Protein AF-X1T712-F1 (afdb_monomer_lite)

Foldseek 3Di:
DDDDDDDDDDDDDDDDDDDVVQVVQVVCCVVPVDDHPDDPVCVVQVVQVVLQVVLCVVVVHHADPNHDPVSSVVVVVVCVVVDDDDPDDPPPPDDDPPD

Radius of gyration: 21.57 Å; chains: 1; bounding box: 37×55×54 Å

Organism: NCBI:txid412755

pLDDT: mean 90.71, std 8.73, range [56.56, 98.44]

Structure (mmCIF, N/CA/C/O backbone):
data_AF-X1T712-F1
#
_entry.id   AF-X1T712-F1
#
loop_
_atom_site.group_PDB
_atom_site.id
_atom_site.type_symbol
_atom_site.label_atom_id
_atom_site.label_alt_id
_atom_site.label_comp_id
_atom_site.label_asym_id
_atom_site.label_entity_id
_atom_site.label_seq_id
_atom_site.pdbx_PDB_ins_code
_atom_site.Cartn_x
_atom_site.Cartn_y
_atom_site.Cartn_z
_atom_site.occupancy
_atom_site.B_iso_or_equiv
_atom_site.auth_seq_id
_atom_site.auth_comp_id
_atom_site.auth_asym_id
_atom_site.auth_atom_id
_atom_site.pdbx_PDB_model_num
ATOM 1 N N . ALA A 1 1 ? -7.169 -9.043 -30.032 1.00 56.56 1 ALA A N 1
ATOM 2 C CA . ALA A 1 1 ? -7.523 -10.245 -29.261 1.00 56.56 1 ALA A CA 1
ATOM 3 C C . ALA A 1 1 ? -7.889 -9.785 -27.862 1.00 56.56 1 ALA A C 1
ATOM 5 O O . ALA A 1 1 ? -7.151 -8.970 -27.319 1.00 56.56 1 ALA A O 1
ATOM 6 N N . SER A 1 2 ? -9.036 -10.203 -27.335 1.00 63.62 2 SER A N 1
ATOM 7 C CA . SER A 1 2 ? -9.348 -10.002 -25.916 1.00 63.62 2 SER A CA 1
ATOM 8 C C . SER A 1 2 ? -8.556 -11.030 -25.098 1.00 63.62 2 SER A C 1
ATOM 10 O O . SER A 1 2 ? -8.338 -12.128 -25.614 1.00 63.62 2 SER A O 1
ATOM 12 N N . PRO A 1 3 ? -8.080 -10.692 -23.890 1.00 78.50 3 PRO A N 1
ATOM 13 C CA . PRO A 1 3 ? -7.415 -11.662 -23.024 1.00 78.50 3 PRO A CA 1
ATOM 14 C C . PRO A 1 3 ? -8.372 -12.804 -22.652 1.00 78.50 3 PRO A C 1
ATOM 16 O O . PRO A 1 3 ? -9.584 -12.595 -22.581 1.00 78.50 3 PRO A O 1
ATOM 19 N N . GLU A 1 4 ? -7.828 -14.002 -22.435 1.00 86.56 4 GLU A N 1
ATOM 20 C CA . GLU A 1 4 ? -8.582 -15.115 -21.849 1.00 86.56 4 GLU A CA 1
ATOM 21 C C . GLU A 1 4 ? -8.988 -14.753 -20.412 1.00 86.56 4 GLU A C 1
ATOM 23 O O . GLU A 1 4 ? -8.193 -14.185 -19.662 1.00 86.56 4 GLU A O 1
ATOM 28 N N . VAL A 1 5 ? -10.239 -15.043 -20.048 1.00 87.25 5 VAL A N 1
ATOM 29 C CA . VAL A 1 5 ? -10.815 -14.753 -18.728 1.00 87.25 5 VAL A CA 1
ATOM 30 C C . VAL A 1 5 ? -11.201 -16.077 -18.081 1.00 87.25 5 VAL A C 1
ATOM 32 O O . VAL A 1 5 ? -11.893 -16.882 -18.702 1.00 87.25 5 VAL A O 1
ATOM 35 N N . VAL A 1 6 ? -10.759 -16.286 -16.843 1.00 89.38 6 VAL A N 1
ATOM 36 C CA . VAL A 1 6 ? -11.169 -17.408 -15.993 1.00 89.38 6 VAL A CA 1
ATOM 37 C C . VAL A 1 6 ? -11.988 -16.824 -14.847 1.00 89.38 6 VAL A C 1
ATOM 39 O O . VAL A 1 6 ? -11.508 -15.938 -14.142 1.00 89.38 6 VAL A O 1
ATOM 42 N N . GLU A 1 7 ? -13.234 -17.272 -14.704 1.00 88.00 7 GLU A N 1
ATOM 43 C CA . GLU A 1 7 ? -14.105 -16.875 -13.596 1.00 88.00 7 GLU A CA 1
ATOM 44 C C . GLU A 1 7 ? -13.898 -17.838 -12.422 1.00 88.00 7 GLU A C 1
ATOM 46 O O . GLU A 1 7 ? -14.053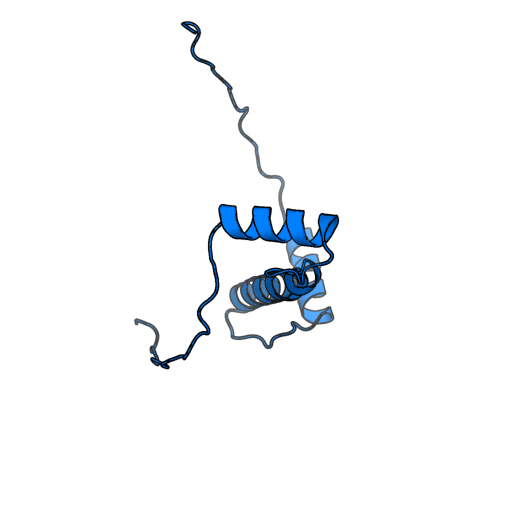 -19.049 -12.571 1.00 88.00 7 GLU A O 1
ATOM 51 N N . GLU A 1 8 ? -13.553 -17.293 -11.258 1.00 89.75 8 GLU A N 1
ATOM 52 C CA . GLU A 1 8 ? -13.485 -18.023 -9.992 1.00 89.75 8 GLU A CA 1
ATOM 53 C C . GLU A 1 8 ? -14.454 -17.380 -8.997 1.00 89.75 8 GLU A C 1
ATOM 55 O O . GLU A 1 8 ? -14.446 -16.162 -8.799 1.00 89.75 8 GLU A O 1
ATOM 60 N N . GLU A 1 9 ? -15.310 -18.196 -8.383 1.00 88.50 9 GLU A N 1
ATOM 61 C CA . GLU A 1 9 ? -16.250 -17.738 -7.362 1.00 88.50 9 GLU A CA 1
ATOM 62 C C . GLU A 1 9 ? -15.553 -17.725 -5.996 1.00 88.50 9 GLU A C 1
ATOM 64 O O . GLU A 1 9 ? -15.023 -18.739 -5.541 1.00 88.50 9 GLU A O 1
ATOM 69 N N . LEU A 1 10 ? -15.524 -16.554 -5.356 1.00 87.50 10 LEU A N 1
ATOM 70 C CA . LEU A 1 10 ? -14.871 -16.340 -4.066 1.00 87.50 10 LEU A CA 1
ATOM 71 C C . LEU A 1 10 ? -15.916 -16.032 -2.996 1.00 87.50 10 LEU A C 1
ATOM 73 O O . LEU A 1 10 ? -16.642 -15.039 -3.087 1.00 87.50 10 LEU A O 1
ATOM 77 N N . GLU A 1 11 ? -15.949 -16.845 -1.943 1.00 88.94 11 GLU A N 1
ATOM 78 C CA . GLU A 1 11 ? -16.727 -16.542 -0.745 1.00 88.94 11 GLU A CA 1
ATOM 79 C C . GLU A 1 11 ? -15.978 -15.509 0.102 1.00 88.94 11 GLU A C 1
ATOM 81 O O . GLU A 1 11 ? -14.981 -15.811 0.759 1.00 88.94 11 GLU A O 1
ATOM 86 N N . LEU A 1 12 ? -16.449 -14.261 0.073 1.00 83.19 12 LEU A N 1
ATOM 87 C CA . LEU A 1 12 ? -15.888 -13.182 0.881 1.00 83.19 12 LEU A CA 1
ATOM 88 C C . LEU A 1 12 ? -16.680 -13.027 2.187 1.00 83.19 12 LEU A C 1
ATOM 90 O O . LEU A 1 12 ? -17.916 -13.030 2.152 1.00 83.19 12 LEU A O 1
ATOM 94 N N . PRO A 1 13 ? -16.015 -12.833 3.340 1.00 83.44 13 PRO A N 1
ATOM 95 C CA . PRO A 1 13 ? -16.725 -12.563 4.580 1.00 83.44 13 PRO A CA 1
ATOM 96 C C . PRO A 1 13 ? -17.465 -11.221 4.489 1.00 83.44 13 PRO A C 1
ATOM 98 O O . PRO A 1 13 ? -16.975 -10.257 3.896 1.00 83.44 13 PRO A O 1
ATOM 101 N N . GLN A 1 14 ? -18.648 -11.138 5.103 1.00 81.19 14 GLN A N 1
ATOM 102 C CA . GLN A 1 14 ? -19.347 -9.863 5.243 1.00 81.19 14 GLN A CA 1
ATOM 103 C C . GLN A 1 14 ? -18.712 -9.026 6.352 1.00 81.19 14 GLN A C 1
ATOM 105 O O . GLN A 1 14 ? -18.656 -9.446 7.506 1.00 81.19 14 GLN A O 1
ATOM 110 N N . TYR A 1 15 ? -18.314 -7.808 5.998 1.00 76.94 15 TYR A N 1
ATOM 111 C CA . TYR A 1 15 ? -17.822 -6.804 6.935 1.00 76.94 15 TYR A CA 1
ATOM 112 C C . TYR A 1 15 ? -18.691 -5.548 6.886 1.00 76.94 15 TYR A C 1
ATOM 114 O O . TYR A 1 15 ? -19.316 -5.241 5.867 1.00 76.94 15 TYR A O 1
ATOM 122 N N . GLU A 1 16 ? -18.711 -4.790 7.982 1.00 82.06 16 GLU A N 1
ATOM 123 C CA . GLU A 1 16 ? -19.200 -3.413 7.950 1.00 82.06 16 GLU A CA 1
ATOM 124 C C . GLU A 1 16 ? -18.270 -2.582 7.055 1.00 82.06 16 GLU A C 1
ATOM 126 O O . GLU A 1 16 ? -17.054 -2.569 7.246 1.00 82.06 16 GLU A O 1
ATOM 131 N N . THR A 1 17 ? -18.826 -1.904 6.049 1.00 82.75 17 THR A N 1
ATOM 132 C CA . THR A 1 17 ? -18.037 -1.183 5.041 1.00 82.75 17 THR A CA 1
ATOM 133 C C . THR A 1 17 ? -18.317 0.317 5.031 1.00 82.75 17 THR A C 1
ATOM 135 O O . THR A 1 17 ? -19.315 0.815 5.557 1.00 82.75 17 THR A O 1
ATOM 138 N N . GLY A 1 18 ? -17.411 1.058 4.393 1.00 91.38 18 GLY A N 1
ATOM 139 C CA . GLY A 1 18 ? -17.537 2.493 4.167 1.00 91.38 18 GLY A CA 1
ATOM 140 C C . GLY A 1 18 ? -16.863 3.357 5.233 1.00 91.38 18 GLY A C 1
ATOM 141 O O . GLY A 1 18 ? -16.552 2.928 6.343 1.00 91.38 18 GLY A O 1
ATOM 142 N N . HIS A 1 19 ? -16.633 4.625 4.882 1.00 94.62 19 HIS A N 1
ATOM 143 C CA . HIS A 1 19 ? -15.841 5.544 5.706 1.00 94.62 19 HIS A CA 1
ATOM 144 C C . HIS A 1 19 ? -16.407 5.746 7.116 1.00 94.62 19 HIS A C 1
ATOM 146 O O . HIS A 1 19 ? -15.641 5.866 8.067 1.00 94.62 19 HIS A O 1
ATOM 152 N N . LYS A 1 20 ? -17.738 5.765 7.263 1.00 95.81 20 LYS A N 1
ATOM 153 C CA . LYS A 1 20 ? -18.408 5.969 8.554 1.00 95.81 20 LYS A CA 1
ATOM 154 C C . LYS A 1 20 ? -18.018 4.897 9.573 1.00 95.81 20 LYS A C 1
ATOM 156 O O . LYS A 1 20 ? -17.651 5.245 10.693 1.00 95.81 20 LYS A O 1
ATOM 161 N N . GLU A 1 21 ? -18.088 3.625 9.186 1.00 94.94 21 GLU A N 1
ATOM 162 C CA . GLU A 1 21 ? -17.829 2.519 10.112 1.00 94.94 21 GLU A CA 1
ATOM 163 C C . GLU A 1 21 ? -16.332 2.380 10.413 1.00 94.94 21 GLU A C 1
ATOM 165 O O . GLU A 1 21 ? -15.968 2.218 11.576 1.00 94.94 21 GLU A O 1
ATOM 170 N N . ILE A 1 22 ? -15.449 2.611 9.431 1.00 94.44 22 ILE A N 1
ATOM 171 C CA . ILE A 1 22 ? -13.993 2.651 9.664 1.00 94.44 22 ILE A CA 1
ATOM 172 C C . ILE A 1 22 ? -13.606 3.762 10.652 1.00 94.44 22 ILE A C 1
ATOM 174 O O . ILE A 1 22 ? -12.878 3.513 11.610 1.00 94.44 22 ILE A O 1
ATOM 178 N N . ILE A 1 23 ? -14.118 4.986 10.473 1.00 96.00 23 ILE A N 1
ATOM 179 C CA . ILE A 1 23 ? -13.813 6.119 11.369 1.00 96.00 23 ILE A CA 1
ATOM 180 C C . ILE A 1 23 ? -14.349 5.858 12.785 1.00 96.00 23 ILE A C 1
ATOM 182 O O . ILE A 1 23 ? -13.688 6.169 13.784 1.00 96.00 23 ILE A O 1
ATOM 186 N N . ARG A 1 24 ? -15.547 5.274 12.886 1.00 96.19 24 ARG A N 1
ATOM 187 C CA . ARG A 1 24 ? -16.145 4.877 14.162 1.00 96.19 24 ARG A CA 1
ATOM 188 C C . ARG A 1 24 ? -15.302 3.816 14.864 1.00 96.19 24 ARG A C 1
ATOM 190 O O . ARG A 1 24 ? -14.981 4.006 16.035 1.00 96.19 24 ARG A O 1
ATOM 197 N N . ASN A 1 25 ? -14.939 2.736 14.174 1.00 96.12 25 ASN A N 1
ATOM 198 C CA . ASN A 1 25 ? -14.111 1.667 14.725 1.00 96.12 25 ASN A CA 1
ATOM 199 C C . ASN A 1 25 ? -12.735 2.194 15.156 1.00 96.12 25 ASN A C 1
ATOM 201 O O . ASN A 1 25 ? -12.320 1.929 16.279 1.00 96.12 25 ASN A O 1
ATOM 205 N N . PHE A 1 26 ? -12.094 3.046 14.353 1.00 96.31 26 PHE A N 1
ATOM 206 C CA . PHE A 1 26 ? -10.846 3.707 14.740 1.00 96.31 26 PHE A CA 1
ATOM 207 C C . PHE A 1 26 ? -10.989 4.489 16.058 1.00 96.31 26 PHE A C 1
ATOM 209 O O . PHE A 1 26 ? -10.193 4.325 16.984 1.00 96.31 26 PHE A O 1
ATOM 216 N N . SER A 1 27 ? -12.056 5.285 16.189 1.00 97.62 27 SER A N 1
ATOM 217 C CA . SER A 1 27 ? -12.344 6.036 17.421 1.00 97.62 27 SER A CA 1
ATOM 218 C C . SER A 1 27 ? -12.564 5.107 18.624 1.00 97.62 27 SER A C 1
ATOM 220 O O . SER A 1 27 ? -12.089 5.383 19.727 1.00 97.62 27 SER A O 1
ATOM 222 N N . ARG A 1 28 ? -13.263 3.982 18.422 1.00 97.75 28 ARG A N 1
ATOM 223 C CA . ARG A 1 28 ? -13.512 2.979 19.467 1.00 97.75 28 ARG A CA 1
ATOM 224 C C . ARG A 1 28 ? -12.262 2.187 19.841 1.00 97.75 28 ARG A C 1
ATOM 226 O O . ARG A 1 28 ? -12.085 1.896 21.018 1.00 97.75 28 ARG A O 1
ATOM 233 N N . SER A 1 29 ? -11.364 1.910 18.902 1.00 97.38 29 SER A N 1
ATOM 234 C CA . SER A 1 29 ? -10.072 1.283 19.190 1.00 97.38 29 SER A CA 1
ATOM 235 C C . SER A 1 29 ? -9.227 2.151 20.129 1.00 97.38 29 SER A C 1
ATOM 237 O O . SER A 1 29 ? -8.646 1.658 21.098 1.00 97.38 29 SER A O 1
ATOM 239 N N . ILE A 1 30 ? -9.253 3.475 19.938 1.00 97.75 30 ILE A N 1
ATOM 240 C CA . ILE A 1 30 ? -8.571 4.423 20.830 1.00 97.75 30 ILE A CA 1
ATOM 241 C C . ILE A 1 30 ? -9.206 4.429 22.228 1.00 97.75 30 ILE A C 1
ATOM 243 O O . ILE A 1 30 ? -8.494 4.292 23.225 1.00 97.75 30 ILE A O 1
ATOM 247 N N . LEU A 1 31 ? -10.529 4.608 22.301 1.00 98.44 31 LEU A N 1
ATOM 248 C CA . LEU A 1 31 ? -11.249 4.828 23.562 1.00 98.44 31 LEU A CA 1
ATOM 249 C C . LEU A 1 31 ? -11.470 3.547 24.376 1.00 98.44 31 LEU A C 1
ATOM 251 O O . LEU A 1 31 ? -11.451 3.591 25.604 1.00 98.44 31 LEU A O 1
ATOM 255 N N . PHE A 1 32 ? -11.691 2.422 23.700 1.00 98.00 32 PHE A N 1
ATOM 256 C CA . PHE A 1 32 ? -12.174 1.175 24.297 1.00 98.00 32 PHE A CA 1
ATOM 257 C C . PHE A 1 32 ? -11.293 -0.038 23.986 1.00 98.00 32 PHE A C 1
ATOM 259 O O . PHE A 1 32 ? -11.630 -1.136 24.416 1.00 98.00 32 PHE A O 1
ATOM 266 N N . LYS A 1 33 ? -10.169 0.140 23.275 1.00 96.56 33 LYS A N 1
ATOM 267 C CA . LYS A 1 33 ? -9.262 -0.954 22.878 1.00 96.56 33 LYS A CA 1
ATOM 268 C C . LYS A 1 33 ? -9.932 -2.032 22.021 1.00 96.56 33 LYS A C 1
ATOM 270 O O . LYS A 1 33 ? -9.537 -3.190 22.070 1.00 96.56 33 LYS A O 1
ATOM 275 N N . GLU A 1 34 ? -10.929 -1.643 21.230 1.0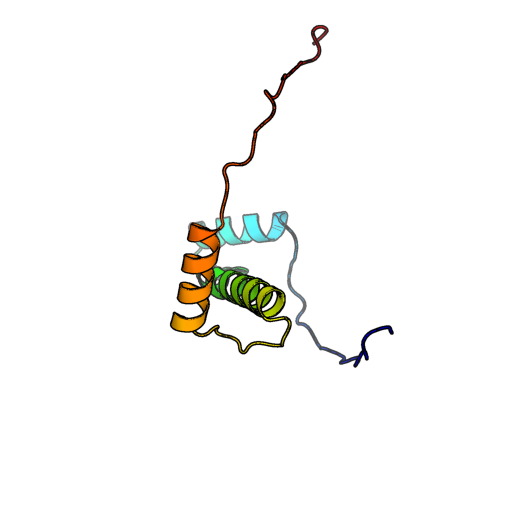0 96.31 34 GLU A N 1
ATOM 276 C CA . GLU A 1 34 ? -11.474 -2.520 20.194 1.00 96.31 34 GLU A CA 1
ATOM 277 C C . GLU A 1 34 ? -10.437 -2.848 19.120 1.00 96.31 34 GLU A C 1
ATOM 279 O O . GLU A 1 34 ? -9.553 -2.038 18.814 1.00 96.31 34 GLU A O 1
ATOM 284 N N . GLU A 1 35 ? -10.584 -4.031 18.531 1.00 95.00 35 GLU A N 1
ATOM 285 C CA . GLU A 1 35 ? -9.800 -4.464 17.382 1.00 95.00 35 GLU A CA 1
ATOM 286 C C . GLU A 1 35 ? -10.111 -3.592 16.159 1.00 95.00 35 GLU A C 1
ATOM 288 O O . GLU A 1 35 ? -11.258 -3.194 15.924 1.00 95.00 35 GLU A O 1
ATOM 293 N N . LEU A 1 36 ? -9.069 -3.245 15.403 1.00 94.56 36 LEU A N 1
ATOM 294 C CA . LEU A 1 36 ? -9.207 -2.426 14.206 1.00 94.56 36 LEU A CA 1
ATOM 295 C C . LEU A 1 36 ? -9.729 -3.277 13.048 1.00 94.56 36 LEU A C 1
ATOM 297 O O . LEU A 1 36 ? -9.152 -4.308 12.736 1.00 94.56 36 LEU A O 1
ATOM 301 N N . ILE A 1 37 ? -10.762 -2.787 12.362 1.00 92.25 37 ILE A N 1
ATOM 302 C CA . ILE A 1 37 ? -11.271 -3.389 11.117 1.00 92.25 37 ILE A CA 1
ATOM 303 C C . ILE A 1 37 ? -10.232 -3.274 9.993 1.00 92.25 37 ILE A C 1
ATOM 305 O O . ILE A 1 37 ? -10.149 -4.145 9.138 1.00 92.25 37 ILE A O 1
ATOM 309 N N . ALA A 1 38 ? -9.461 -2.184 9.979 1.00 90.88 38 ALA A N 1
ATOM 310 C CA . ALA A 1 38 ? -8.414 -1.934 8.992 1.00 90.88 38 ALA A CA 1
ATOM 311 C C . ALA A 1 38 ? -7.128 -1.475 9.702 1.00 90.88 38 ALA A C 1
ATOM 313 O O . ALA A 1 38 ? -6.895 -0.265 9.839 1.00 90.88 38 ALA A O 1
ATOM 314 N N . PRO A 1 39 ? -6.314 -2.412 10.220 1.00 93.69 39 PRO A N 1
ATOM 315 C CA . PRO A 1 39 ? -5.021 -2.101 10.815 1.00 93.69 39 PRO A CA 1
ATOM 316 C C . PRO A 1 39 ? -4.095 -1.406 9.808 1.00 93.69 39 PRO A C 1
ATOM 318 O O . PRO A 1 39 ? -3.984 -1.804 8.652 1.00 93.69 39 PRO A O 1
ATOM 321 N N . GLY A 1 40 ? -3.379 -0.365 10.245 1.00 91.75 40 GLY A N 1
ATOM 322 C CA . GLY A 1 40 ? -2.493 0.395 9.352 1.00 91.75 40 GLY A CA 1
ATOM 323 C C . GLY A 1 40 ? -1.304 -0.412 8.812 1.00 91.75 40 GLY A C 1
ATOM 324 O O . GLY A 1 40 ? -0.801 -0.108 7.733 1.00 91.75 40 GLY A O 1
ATOM 325 N N . GLU A 1 41 ? -0.872 -1.446 9.537 1.00 95.50 41 GLU A N 1
ATOM 326 C CA . GLU A 1 41 ? 0.210 -2.346 9.122 1.00 95.50 41 GLU A CA 1
ATOM 327 C C . GLU A 1 41 ? -0.119 -3.122 7.841 1.00 95.50 41 GLU A C 1
ATOM 329 O O . GLU A 1 41 ? 0.761 -3.301 7.001 1.00 95.50 41 GLU A O 1
ATOM 334 N N . GLU A 1 42 ? -1.390 -3.474 7.620 1.00 94.06 42 GLU A N 1
ATOM 335 C CA . GLU A 1 42 ? -1.841 -4.164 6.405 1.00 94.06 42 GLU A CA 1
ATOM 336 C C . GLU A 1 42 ? -1.692 -3.300 5.146 1.00 94.06 42 GLU A C 1
ATOM 338 O O . GLU A 1 42 ? -1.641 -3.818 4.028 1.00 94.06 42 GLU A O 1
ATOM 343 N N . GLY A 1 43 ? -1.536 -1.980 5.307 1.00 94.06 43 GLY A N 1
ATOM 344 C CA . GLY A 1 43 ? -1.247 -1.058 4.211 1.00 94.06 43 GLY A CA 1
ATOM 345 C C . GLY A 1 43 ? 0.005 -1.438 3.412 1.00 94.06 43 GLY A C 1
ATOM 346 O O . GLY A 1 43 ? 0.091 -1.109 2.227 1.00 94.06 43 GLY A O 1
ATOM 347 N N . ILE A 1 44 ? 0.939 -2.191 4.010 1.00 95.25 44 ILE A N 1
ATOM 348 C CA . ILE A 1 44 ? 2.116 -2.717 3.311 1.00 95.25 44 ILE A CA 1
ATOM 349 C C . ILE A 1 44 ? 1.737 -3.590 2.108 1.00 95.25 44 ILE A C 1
ATOM 351 O O . ILE A 1 44 ? 2.372 -3.482 1.062 1.00 95.25 44 ILE A O 1
ATOM 355 N N . TRP A 1 45 ? 0.662 -4.379 2.199 1.00 95.31 45 TRP A N 1
ATOM 356 C CA . TRP A 1 45 ? 0.211 -5.253 1.113 1.00 95.31 45 TRP A CA 1
ATOM 357 C C . TRP A 1 45 ? -0.340 -4.464 -0.070 1.00 95.31 45 TRP A C 1
ATOM 359 O O . TRP A 1 45 ? -0.110 -4.830 -1.220 1.00 95.31 45 TRP A O 1
ATOM 369 N N . SER A 1 46 ? -1.007 -3.337 0.198 1.00 95.38 46 SER A N 1
ATOM 370 C CA . SER A 1 46 ? -1.459 -2.426 -0.859 1.00 95.38 46 SER A CA 1
ATOM 371 C C . SER A 1 46 ? -0.275 -1.808 -1.603 1.00 95.38 46 SER A C 1
ATOM 373 O O . SER A 1 46 ? -0.285 -1.732 -2.830 1.00 95.38 46 SER A O 1
ATOM 375 N N . VAL A 1 47 ? 0.766 -1.396 -0.873 1.00 95.69 47 VAL A N 1
ATOM 376 C CA . VAL A 1 47 ? 2.003 -0.873 -1.473 1.00 95.69 47 VAL A CA 1
ATOM 377 C C . VAL A 1 47 ? 2.702 -1.955 -2.295 1.00 95.69 47 VAL A C 1
ATOM 379 O O . VAL A 1 47 ? 3.118 -1.695 -3.422 1.00 95.69 47 VAL A O 1
ATOM 382 N N . GLU A 1 48 ? 2.779 -3.175 -1.767 1.00 96.69 48 GLU A N 1
ATOM 383 C CA . GLU A 1 48 ? 3.398 -4.310 -2.447 1.00 96.69 48 GLU A CA 1
ATOM 384 C C . GLU A 1 48 ? 2.681 -4.658 -3.753 1.00 96.69 48 GLU A C 1
ATOM 386 O O . GLU A 1 48 ? 3.312 -4.811 -4.799 1.00 96.69 48 GLU A O 1
ATOM 391 N N . PHE A 1 49 ? 1.350 -4.693 -3.717 1.00 96.75 49 PHE A N 1
ATOM 392 C CA . PHE A 1 49 ? 0.532 -4.931 -4.896 1.00 96.75 49 PHE A CA 1
ATOM 393 C C . PHE A 1 49 ? 0.734 -3.843 -5.959 1.00 96.75 49 PHE A C 1
ATOM 395 O O . PHE A 1 49 ? 0.912 -4.149 -7.137 1.00 96.75 49 PHE A O 1
ATOM 402 N N . ILE A 1 50 ? 0.783 -2.566 -5.562 1.00 96.94 50 ILE A N 1
ATOM 403 C CA . ILE A 1 50 ? 1.055 -1.457 -6.490 1.00 96.94 50 ILE A CA 1
ATOM 404 C C . ILE A 1 50 ? 2.452 -1.588 -7.115 1.00 96.94 50 ILE A C 1
ATOM 406 O O . ILE A 1 50 ? 2.594 -1.388 -8.323 1.00 96.94 50 ILE A O 1
ATOM 410 N N . ASN A 1 51 ? 3.471 -1.956 -6.333 1.00 97.31 51 ASN A N 1
ATOM 411 C CA . ASN A 1 51 ? 4.818 -2.19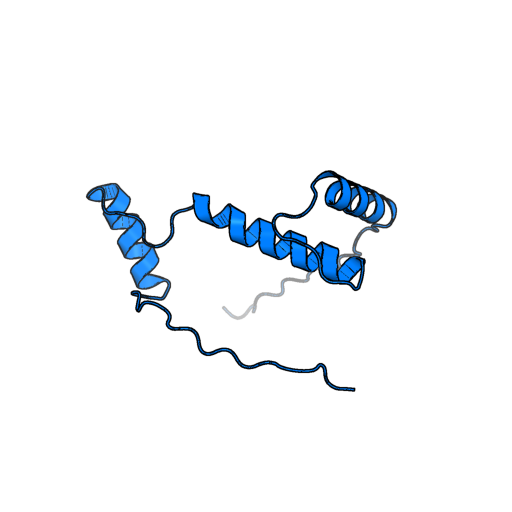6 -6.855 1.00 97.31 51 ASN A CA 1
ATOM 412 C C . ASN A 1 51 ? 4.816 -3.327 -7.896 1.00 97.31 51 ASN A C 1
ATOM 414 O O . ASN A 1 51 ? 5.408 -3.174 -8.967 1.00 97.31 51 ASN A O 1
ATOM 418 N N . ALA A 1 52 ? 4.088 -4.416 -7.631 1.00 97.50 52 ALA A N 1
ATOM 419 C CA . ALA A 1 52 ? 3.948 -5.534 -8.561 1.00 97.50 52 ALA A CA 1
ATOM 420 C C . ALA A 1 52 ? 3.274 -5.107 -9.873 1.00 97.50 52 ALA A C 1
ATOM 422 O O . ALA A 1 52 ? 3.759 -5.439 -10.955 1.00 97.50 52 ALA A O 1
ATOM 423 N N . LEU A 1 53 ? 2.209 -4.301 -9.802 1.00 96.88 53 LEU A N 1
ATOM 424 C CA . LEU A 1 53 ? 1.544 -3.750 -10.987 1.00 96.88 53 LEU A CA 1
ATOM 425 C C . LEU A 1 53 ? 2.481 -2.867 -11.819 1.00 96.88 53 LEU A C 1
ATOM 427 O O . LEU A 1 53 ? 2.500 -2.970 -13.048 1.00 96.88 53 LEU A O 1
ATOM 431 N N . ILE A 1 54 ? 3.273 -2.009 -11.169 1.00 96.94 54 ILE A N 1
ATOM 432 C CA . ILE A 1 54 ? 4.240 -1.139 -11.849 1.00 96.94 54 ILE A CA 1
ATOM 433 C C . ILE A 1 54 ? 5.319 -1.979 -12.536 1.00 96.94 54 ILE A C 1
ATOM 435 O O . ILE A 1 54 ? 5.600 -1.758 -13.716 1.00 96.94 54 ILE A O 1
ATOM 439 N N . LEU A 1 55 ? 5.904 -2.948 -11.827 1.00 97.56 55 LEU A N 1
ATOM 440 C CA . LEU A 1 55 ? 6.957 -3.806 -12.361 1.00 97.56 55 LEU A CA 1
ATOM 441 C C . LEU A 1 55 ? 6.447 -4.669 -13.520 1.00 97.56 55 LEU A C 1
ATOM 443 O O . LEU A 1 55 ? 7.054 -4.675 -14.592 1.00 97.56 55 LEU A O 1
ATOM 447 N N . SER A 1 56 ? 5.299 -5.323 -13.338 1.00 97.12 56 SER A N 1
ATOM 448 C CA . SER A 1 56 ? 4.621 -6.111 -14.371 1.00 97.12 56 SER A CA 1
ATOM 449 C C . SER A 1 56 ? 4.332 -5.272 -15.611 1.00 97.12 56 SER A C 1
ATOM 451 O O . SER A 1 56 ? 4.728 -5.637 -16.718 1.00 97.12 56 SER A O 1
ATOM 453 N N . GLY A 1 57 ? 3.750 -4.080 -15.436 1.00 96.31 57 GLY A N 1
ATOM 454 C CA . GLY A 1 57 ? 3.464 -3.165 -16.540 1.00 96.31 57 GLY A CA 1
ATOM 455 C C . GLY A 1 57 ? 4.719 -2.681 -17.272 1.00 96.31 57 GLY A C 1
ATOM 456 O O . GLY A 1 57 ? 4.683 -2.459 -18.481 1.00 96.31 57 GLY A O 1
ATOM 457 N N . LYS A 1 58 ? 5.851 -2.544 -16.571 1.00 95.81 58 LYS A N 1
ATOM 458 C CA . LYS A 1 58 ? 7.137 -2.159 -17.173 1.00 95.81 58 LYS A CA 1
ATOM 459 C C . LYS A 1 58 ? 7.838 -3.311 -17.885 1.00 95.81 58 LYS A C 1
ATOM 461 O O . LYS A 1 58 ? 8.484 -3.065 -18.900 1.00 95.81 58 LYS A O 1
ATOM 466 N N . LYS A 1 59 ? 7.700 -4.543 -17.392 1.00 94.06 59 LYS A N 1
ATOM 467 C CA . LYS A 1 59 ? 8.293 -5.745 -18.003 1.00 94.06 59 LYS A CA 1
ATOM 468 C C . LYS A 1 59 ? 7.374 -6.435 -19.012 1.00 94.06 59 LYS A C 1
ATOM 470 O O . LYS A 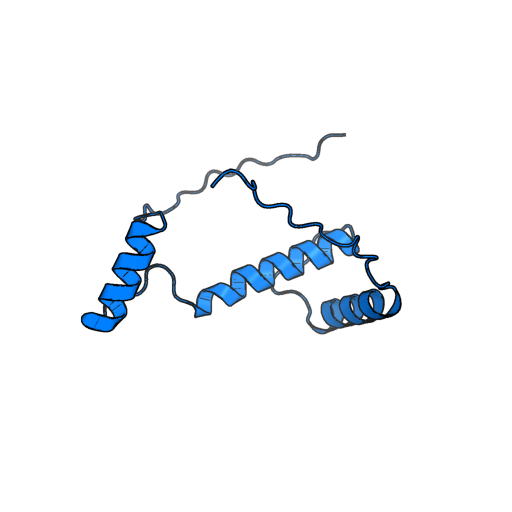1 59 ? 7.832 -7.314 -19.736 1.00 94.06 59 LYS A O 1
ATOM 475 N N . ASN A 1 60 ? 6.109 -6.022 -19.076 1.00 94.44 60 ASN A N 1
ATOM 476 C CA . ASN A 1 60 ? 5.056 -6.622 -19.890 1.00 94.44 60 ASN A CA 1
ATOM 477 C C . ASN A 1 60 ? 4.939 -8.144 -19.674 1.00 94.44 60 ASN A C 1
ATOM 479 O O . ASN A 1 60 ? 4.761 -8.908 -20.623 1.00 94.44 60 ASN A O 1
ATOM 483 N N . LYS A 1 61 ? 5.094 -8.580 -18.419 1.00 93.75 61 LYS A N 1
ATOM 484 C CA . LYS A 1 61 ? 4.983 -9.977 -17.982 1.00 93.75 61 LYS A CA 1
ATOM 485 C C . LYS A 1 61 ? 4.467 -10.038 -16.538 1.00 93.75 61 LYS A C 1
ATOM 487 O O . LYS A 1 61 ? 4.726 -9.094 -15.791 1.00 93.75 61 LYS A O 1
ATOM 492 N N . PRO A 1 62 ? 3.802 -11.131 -16.126 1.00 94.00 62 PRO A N 1
ATOM 493 C CA . PRO A 1 62 ? 3.485 -11.374 -14.721 1.00 94.00 62 PRO A CA 1
ATOM 494 C C . PRO A 1 62 ? 4.739 -11.329 -13.837 1.00 94.00 62 PRO A C 1
ATOM 496 O O . PRO A 1 62 ? 5.839 -11.657 -14.293 1.00 94.00 62 PRO A O 1
ATOM 499 N N . VAL A 1 63 ? 4.557 -10.921 -12.582 1.00 95.44 63 VAL A N 1
ATOM 500 C CA . VAL A 1 63 ? 5.599 -10.884 -11.546 1.00 95.44 63 VAL A CA 1
ATOM 501 C C . VAL A 1 63 ? 5.050 -11.503 -10.269 1.00 95.44 63 VAL A C 1
ATOM 503 O O . VAL A 1 63 ? 3.841 -11.443 -10.032 1.00 95.44 63 VAL A O 1
ATOM 506 N N . ASP A 1 64 ? 5.933 -12.080 -9.465 1.00 94.75 64 ASP A N 1
ATOM 507 C CA . ASP A 1 64 ? 5.567 -12.656 -8.177 1.00 94.75 64 ASP A CA 1
ATOM 508 C C . ASP A 1 64 ? 5.339 -11.564 -7.119 1.00 94.75 64 ASP A C 1
ATOM 510 O O . ASP A 1 64 ? 5.838 -10.439 -7.226 1.00 94.75 64 ASP A O 1
ATOM 514 N N . ILE A 1 65 ? 4.554 -11.906 -6.096 1.00 94.06 65 ILE A N 1
ATOM 515 C CA . ILE A 1 65 ? 4.293 -11.061 -4.928 1.00 94.06 65 ILE A CA 1
ATOM 516 C C . ILE A 1 65 ? 4.748 -11.839 -3.680 1.00 94.06 65 ILE A C 1
ATOM 518 O O . ILE A 1 65 ? 4.292 -12.969 -3.493 1.00 94.06 65 ILE A O 1
ATOM 522 N N . PRO A 1 66 ? 5.597 -11.263 -2.805 1.00 95.25 66 PRO A N 1
ATOM 523 C CA . PRO A 1 66 ? 6.172 -9.919 -2.888 1.00 95.25 66 PRO A CA 1
ATOM 524 C C . PRO A 1 66 ? 7.196 -9.780 -4.024 1.00 95.25 66 PRO A C 1
ATOM 526 O O . PRO A 1 66 ? 7.846 -10.743 -4.419 1.00 95.25 66 PRO A O 1
ATOM 529 N N . VAL A 1 67 ? 7.331 -8.559 -4.526 1.00 96.56 67 VAL A N 1
ATOM 530 C CA . VAL A 1 67 ? 8.248 -8.179 -5.595 1.00 96.56 67 VAL A CA 1
ATOM 531 C C . VAL A 1 67 ? 9.698 -8.322 -5.137 1.00 96.56 67 VAL A C 1
ATOM 533 O O . VAL A 1 67 ? 10.051 -7.949 -4.012 1.00 96.56 67 VAL A O 1
ATOM 536 N N . ASP A 1 68 ? 10.558 -8.787 -6.043 1.00 96.69 68 ASP A N 1
ATOM 537 C CA . ASP A 1 68 ? 12.004 -8.793 -5.843 1.00 96.69 68 ASP A CA 1
ATOM 538 C C . ASP A 1 68 ? 12.533 -7.359 -5.642 1.00 96.69 68 ASP A C 1
ATOM 540 O O . ASP A 1 68 ? 12.308 -6.451 -6.449 1.00 96.69 68 ASP A O 1
ATOM 544 N N . ARG A 1 69 ? 13.219 -7.135 -4.516 1.00 96.12 69 ARG A N 1
ATOM 545 C CA . ARG A 1 69 ? 13.658 -5.795 -4.104 1.00 96.12 69 ARG A CA 1
ATOM 546 C C . ARG A 1 69 ? 14.772 -5.245 -4.981 1.00 96.12 69 ARG A C 1
ATOM 548 O O . ARG A 1 69 ? 14.776 -4.043 -5.233 1.00 96.12 69 ARG A O 1
ATOM 555 N N . GLU A 1 70 ? 15.680 -6.096 -5.442 1.00 97.56 70 GLU A N 1
ATOM 556 C CA . GLU A 1 70 ? 16.772 -5.686 -6.322 1.00 97.56 70 GLU A CA 1
ATOM 557 C C . GLU A 1 70 ? 16.211 -5.362 -7.710 1.00 97.56 70 GLU A C 1
ATOM 559 O O . GLU A 1 70 ? 16.477 -4.289 -8.250 1.00 97.56 70 GLU A O 1
ATOM 564 N N . GLU A 1 71 ? 15.323 -6.216 -8.227 1.00 96.31 71 GLU A N 1
ATOM 565 C CA . GLU A 1 71 ? 14.657 -6.019 -9.518 1.00 96.31 71 GLU A CA 1
ATOM 566 C C . GLU A 1 71 ? 13.836 -4.717 -9.558 1.00 96.31 71 GLU A C 1
ATOM 568 O O . GLU A 1 71 ? 13.813 -4.007 -10.571 1.00 96.31 71 GLU A O 1
ATOM 573 N N . TYR A 1 72 ? 13.146 -4.391 -8.460 1.00 97.38 72 TYR A N 1
ATOM 574 C CA . TYR A 1 72 ? 12.385 -3.150 -8.354 1.00 97.38 72 TYR A CA 1
ATOM 575 C C . TYR A 1 72 ? 13.290 -1.922 -8.210 1.00 97.38 72 TYR A C 1
ATOM 577 O O . TYR A 1 72 ? 13.008 -0.892 -8.824 1.00 97.38 72 TYR A O 1
ATOM 585 N N . GLU A 1 73 ? 14.387 -2.013 -7.452 1.00 97.75 73 GLU A N 1
ATOM 586 C CA . GLU A 1 73 ? 15.339 -0.905 -7.307 1.00 97.75 73 GLU A CA 1
ATOM 587 C C . GLU A 1 73 ? 16.023 -0.572 -8.641 1.00 97.75 73 GLU A C 1
ATOM 589 O O . GLU A 1 73 ? 16.111 0.600 -9.010 1.00 97.75 73 GLU A O 1
ATOM 594 N N . GLU A 1 74 ? 16.417 -1.583 -9.423 1.00 97.38 74 GLU A N 1
ATOM 595 C CA . GLU A 1 74 ? 16.952 -1.391 -10.777 1.00 97.38 74 GLU A CA 1
ATOM 596 C C . GLU A 1 74 ? 15.969 -0.626 -11.673 1.00 97.38 74 GLU A C 1
ATOM 598 O O . GLU A 1 74 ? 16.341 0.343 -12.346 1.00 97.38 74 GLU A O 1
ATOM 603 N N . LEU A 1 75 ? 14.687 -1.012 -11.635 1.00 96.75 75 LEU A N 1
ATOM 604 C CA . LEU A 1 75 ? 13.637 -0.302 -12.357 1.00 96.75 75 LEU A CA 1
ATOM 605 C C . LEU A 1 75 ? 13.545 1.164 -11.907 1.00 96.75 75 LEU A C 1
ATOM 607 O O . LEU A 1 75 ? 13.431 2.058 -12.750 1.00 96.75 75 LEU A O 1
ATOM 611 N N . LEU A 1 76 ? 13.574 1.430 -10.598 1.00 96.81 76 LEU A N 1
ATOM 612 C CA . LEU A 1 76 ? 13.504 2.792 -10.068 1.00 96.81 76 LEU A CA 1
ATOM 613 C C . LEU A 1 76 ? 14.697 3.638 -10.519 1.00 96.81 76 LEU A C 1
ATOM 615 O O . LEU A 1 76 ? 14.496 4.783 -10.929 1.00 96.81 76 LEU A O 1
ATOM 619 N N . GLU A 1 77 ? 15.913 3.098 -10.493 1.00 97.81 77 GLU A N 1
ATOM 620 C CA . GLU A 1 77 ? 17.113 3.792 -10.965 1.00 97.81 77 GLU A CA 1
ATOM 621 C C . GLU A 1 77 ? 17.023 4.162 -12.450 1.00 97.81 77 GLU A C 1
ATOM 623 O O . GLU A 1 77 ? 17.318 5.297 -12.838 1.00 97.81 77 GLU A O 1
ATOM 628 N N . ASP A 1 78 ? 16.532 3.261 -13.295 1.00 96.31 78 ASP A N 1
ATOM 629 C CA . ASP A 1 78 ? 16.354 3.550 -14.719 1.00 96.31 78 ASP A CA 1
ATOM 630 C C . ASP A 1 78 ? 15.248 4.581 -14.984 1.00 96.31 78 ASP A C 1
ATOM 632 O O . ASP A 1 78 ? 15.385 5.462 -15.847 1.00 96.31 78 ASP A O 1
ATOM 636 N N . LEU A 1 79 ? 14.169 4.550 -14.199 1.00 95.44 79 LEU A N 1
ATOM 637 C CA . LEU A 1 79 ? 13.128 5.575 -14.249 1.00 95.44 79 LEU A CA 1
ATOM 638 C C . LEU A 1 79 ? 13.650 6.940 -13.784 1.00 95.44 79 LEU A C 1
ATOM 640 O O . LEU A 1 79 ? 13.331 7.947 -14.417 1.00 95.44 79 LEU A O 1
ATOM 644 N N . LYS A 1 80 ? 14.485 7.002 -12.738 1.00 95.69 80 LYS A N 1
ATOM 645 C CA . LYS A 1 80 ? 15.123 8.250 -12.280 1.00 95.69 80 LYS A CA 1
ATOM 646 C C . LYS A 1 80 ? 15.989 8.859 -13.386 1.00 95.69 80 LYS A C 1
ATOM 648 O O . LYS A 1 80 ? 15.835 10.044 -13.678 1.00 95.69 80 LYS A O 1
ATOM 653 N N . LYS A 1 81 ? 16.830 8.056 -14.054 1.00 96.31 81 LYS A N 1
ATOM 654 C CA . LYS A 1 81 ? 17.707 8.505 -15.159 1.00 96.31 81 LYS A CA 1
ATOM 655 C C . LYS A 1 81 ? 16.931 9.060 -16.356 1.00 96.31 81 LYS A C 1
ATOM 657 O O . LYS A 1 81 ? 17.394 9.982 -17.022 1.00 96.31 81 LYS A O 1
ATOM 662 N N . THR A 1 82 ? 15.773 8.476 -16.660 1.00 93.94 82 THR 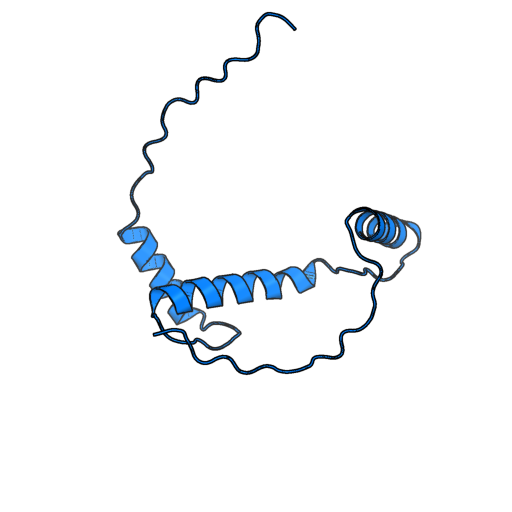A N 1
ATOM 663 C CA . THR A 1 82 ? 14.961 8.836 -17.837 1.00 93.94 82 THR A CA 1
ATOM 664 C C . THR A 1 82 ? 13.879 9.877 -17.547 1.00 93.94 82 THR A C 1
ATOM 666 O O . THR A 1 82 ? 13.301 10.444 -18.482 1.00 93.94 82 THR A O 1
ATOM 669 N N . SER A 1 83 ? 13.618 10.155 -16.268 1.00 94.38 83 SER A N 1
ATOM 670 C CA . SER A 1 83 ? 12.639 11.142 -15.824 1.00 94.38 83 SER A CA 1
ATOM 671 C C . SER A 1 83 ? 12.993 12.549 -16.306 1.00 94.38 83 SER A C 1
ATOM 673 O O . SER A 1 83 ? 14.155 12.940 -16.419 1.00 94.38 83 SER A O 1
ATOM 675 N N . ARG A 1 84 ? 11.961 13.338 -16.602 1.00 91.44 84 ARG A N 1
ATOM 676 C CA . ARG A 1 84 ? 12.081 14.743 -17.002 1.00 91.44 84 ARG A CA 1
ATOM 677 C C . ARG A 1 84 ? 11.107 15.571 -16.188 1.00 91.44 84 ARG A C 1
ATOM 679 O O . ARG A 1 84 ? 10.003 15.119 -15.887 1.00 91.44 84 ARG A O 1
ATOM 686 N N . GLU A 1 85 ? 11.485 16.809 -15.890 1.00 88.88 85 GLU A N 1
ATOM 687 C CA . GLU A 1 85 ? 10.593 17.731 -15.197 1.00 88.88 85 GLU A CA 1
ATOM 688 C C . GLU A 1 85 ? 9.281 17.921 -15.963 1.00 88.88 85 GLU A C 1
ATOM 690 O O . GLU A 1 85 ? 9.244 18.242 -17.158 1.00 88.88 85 GLU A O 1
ATOM 695 N N . LYS A 1 86 ? 8.171 17.757 -15.245 1.00 86.12 86 LYS A N 1
ATOM 696 C CA . LYS A 1 86 ? 6.853 18.061 -15.784 1.00 86.12 86 LYS A CA 1
ATOM 697 C C . LYS A 1 86 ? 6.712 19.576 -15.879 1.00 86.12 86 LYS A C 1
ATOM 699 O O . LYS A 1 86 ? 6.680 20.265 -14.864 1.00 86.12 86 LYS A O 1
ATOM 704 N N . LYS A 1 87 ? 6.551 20.105 -17.095 1.00 85.00 87 LYS A N 1
ATOM 705 C CA . LYS A 1 87 ? 6.220 21.523 -17.304 1.00 85.00 87 LYS A CA 1
ATOM 706 C C . LYS A 1 87 ? 4.828 21.813 -16.735 1.00 85.00 87 LYS A C 1
ATOM 708 O O . LYS A 1 87 ? 3.814 21.545 -17.380 1.00 85.00 87 LYS A O 1
ATOM 713 N N . VAL A 1 88 ? 4.771 22.346 -15.518 1.00 82.06 88 VAL A N 1
ATOM 714 C CA . VAL A 1 88 ? 3.514 22.749 -14.881 1.00 82.06 88 VAL A CA 1
ATOM 715 C C . VAL A 1 88 ? 3.070 24.082 -15.484 1.00 82.06 88 VAL A C 1
ATOM 717 O O . VAL A 1 88 ? 3.755 25.096 -15.362 1.00 82.06 88 VAL A O 1
ATOM 720 N N . LYS A 1 89 ? 1.913 24.101 -16.158 1.00 82.12 89 LYS A N 1
ATOM 721 C CA . LYS A 1 89 ? 1.280 25.363 -16.569 1.00 82.12 89 LYS A CA 1
ATOM 722 C C . LYS A 1 89 ? 0.877 26.132 -15.309 1.00 82.12 89 LYS A C 1
ATOM 724 O O . LYS A 1 89 ? 0.335 25.527 -14.386 1.00 82.12 89 LYS A O 1
ATOM 729 N N . LYS A 1 90 ? 1.105 27.453 -15.271 1.00 79.12 90 LYS A N 1
ATOM 730 C CA . LYS A 1 90 ? 0.645 28.309 -14.161 1.00 79.12 90 LYS A CA 1
ATOM 731 C C . LYS A 1 90 ? -0.850 28.074 -13.936 1.00 79.12 90 LYS A C 1
ATOM 733 O O . LYS A 1 90 ? -1.664 28.402 -14.798 1.00 79.12 90 LYS A O 1
ATOM 738 N N . ILE A 1 91 ? -1.198 27.493 -12.791 1.00 78.81 91 ILE A N 1
ATOM 739 C CA . ILE A 1 91 ? -2.589 27.266 -12.406 1.00 78.81 91 ILE A CA 1
ATOM 740 C C . ILE A 1 91 ? -3.177 28.635 -12.066 1.00 78.81 91 ILE A C 1
ATOM 742 O O . ILE A 1 91 ? -2.869 29.210 -11.023 1.00 78.81 91 ILE A O 1
ATOM 746 N N . LYS A 1 92 ? -4.007 29.181 -12.958 1.00 77.62 92 LYS A N 1
ATOM 747 C CA . LYS A 1 92 ? -4.773 30.394 -12.675 1.00 77.62 92 LYS A CA 1
ATOM 748 C C . LYS A 1 92 ? -5.988 29.982 -11.847 1.00 77.62 92 LYS A C 1
ATOM 750 O O . LYS A 1 92 ? -6.996 29.551 -12.396 1.00 77.62 92 LYS A O 1
ATOM 755 N N . ARG A 1 93 ? -5.868 30.059 -10.521 1.00 77.00 93 ARG A N 1
ATOM 756 C CA . ARG A 1 93 ? -7.012 29.907 -9.616 1.00 77.00 93 ARG A CA 1
ATOM 757 C C . ARG A 1 93 ? -7.856 31.173 -9.732 1.00 77.00 93 ARG A C 1
ATOM 759 O O . ARG A 1 93 ? -7.540 32.181 -9.113 1.00 77.00 93 ARG A O 1
ATOM 766 N N . VAL A 1 94 ? -8.857 31.144 -10.604 1.00 78.69 94 VAL A N 1
ATOM 767 C CA . VAL A 1 94 ? -9.902 32.168 -10.645 1.00 78.69 94 VAL A CA 1
ATOM 768 C C . VAL A 1 94 ? -11.018 31.661 -9.745 1.00 78.69 94 VAL A C 1
ATOM 770 O O . VAL A 1 94 ? -11.686 30.692 -10.093 1.00 78.69 94 VAL A O 1
ATOM 773 N N . THR A 1 95 ? -11.166 32.254 -8.564 1.00 78.06 95 THR A N 1
ATOM 774 C CA . THR A 1 95 ? -12.382 32.100 -7.761 1.00 78.06 95 THR A CA 1
ATOM 775 C C . THR A 1 95 ? -13.445 33.048 -8.304 1.00 78.06 95 THR A C 1
ATOM 777 O O . THR A 1 95 ? -13.107 34.101 -8.851 1.00 78.06 95 THR A O 1
ATOM 780 N N . ASP A 1 96 ? -14.714 32.657 -8.202 1.00 75.62 96 ASP A N 1
ATOM 781 C CA . ASP A 1 96 ? -15.834 33.494 -8.629 1.00 75.62 96 ASP A C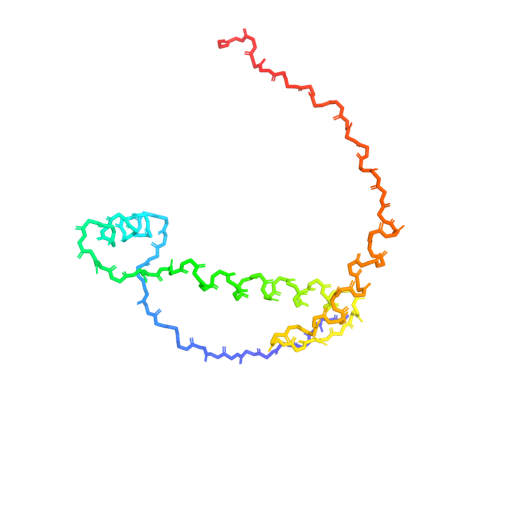A 1
ATOM 782 C C . ASP A 1 96 ? -15.806 34.825 -7.850 1.00 75.62 96 ASP A C 1
ATOM 784 O O . ASP A 1 96 ? -15.831 34.795 -6.621 1.00 75.62 96 ASP A O 1
ATOM 788 N N . PRO A 1 97 ? -15.712 35.990 -8.519 1.00 75.88 97 PRO A N 1
ATOM 789 C CA . PRO A 1 97 ? -15.698 37.289 -7.850 1.00 75.88 97 PRO A CA 1
ATOM 790 C C . PRO A 1 97 ? -17.077 37.724 -7.320 1.00 75.88 97 PRO A C 1
ATOM 792 O O . PRO A 1 97 ? -17.199 38.850 -6.844 1.00 75.88 97 PRO A O 1
ATOM 795 N N . ARG A 1 98 ? -18.126 36.896 -7.457 1.00 72.94 98 ARG A N 1
ATOM 796 C CA . ARG A 1 98 ? -19.499 37.194 -7.005 1.00 72.94 98 ARG A CA 1
ATOM 797 C C . ARG A 1 98 ? -19.938 36.413 -5.759 1.00 72.94 98 ARG A C 1
ATOM 799 O O . ARG A 1 98 ? -21.135 36.387 -5.476 1.00 72.94 98 ARG A O 1
ATOM 806 N N . ILE A 1 99 ? -19.000 35.802 -5.033 1.00 56.81 99 ILE A N 1
ATOM 807 C CA . ILE A 1 99 ? -19.202 35.297 -3.664 1.00 56.81 99 ILE A CA 1
ATOM 808 C C . ILE A 1 99 ? -18.373 36.153 -2.711 1.00 56.81 99 ILE A C 1
ATOM 810 O O . ILE A 1 99 ? -17.186 36.389 -3.035 1.00 56.81 99 ILE A O 1
#

Sequence (99 aa):
ASPEVVEEELELPQYETGHKEIIRNFSRSILFKEELIAPGEEGIWSVEFINALILSGKKNKPVDIPVDREEYEELLEDLKKTSREKKVKKIKRVTDPRI

Secondary structure (DSSP, 8-state):
-PPP-------PPP---SHHHHHHHHHHHHHH-PPPSS-GGGHHHHHHHHHHHHHHHHHTS---SSPPHHHHHHHHHHHHHH--------------TT-